Protein AF-A0A523IBU3-F1 (afdb_monomer_lite)

Secondary structure (DSSP, 8-state):
-EEEEEEGGGTEEEEEEEETTTTEEEEEESSPPPHHHHHHHHHHHHHHH-GGGGGPEEEEEEE-HHHHHHHHHHHHH----S-EEEEHHHHHHHHHHHHHHHHHHHTT-

Radius of gyration: 15.28 Å; chains: 1; bounding box: 53×23×30 Å

Sequence (109 aa):
MTGVFYYANSDLMLQVKYSQETNTLLYSSHRKISDHERKIIENHIPANVAVESRLATFYYLGINYKLTQIFGLLSFIQPFESDVTISDKSIEHLISANKELVSQLDCQN

Structure (mmCIF, N/CA/C/O backbone):
data_AF-A0A523IBU3-F1
#
_entry.id   AF-A0A523IBU3-F1
#
loop_
_atom_site.group_PDB
_atom_site.id
_atom_site.type_symbol
_atom_site.label_atom_id
_atom_site.label_alt_id
_atom_site.label_comp_id
_atom_site.label_asym_id
_atom_site.label_entity_id
_atom_site.label_seq_id
_atom_site.pdbx_PDB_ins_code
_atom_site.Cartn_x
_atom_site.Cartn_y
_atom_site.Cartn_z
_atom_site.occupancy
_atom_site.B_iso_or_equiv
_atom_site.auth_seq_id
_atom_site.auth_comp_id
_atom_site.auth_asym_id
_atom_site.auth_atom_id
_atom_site.pdbx_PDB_model_num
ATOM 1 N N . MET A 1 1 ? -2.166 -3.150 13.578 1.00 70.69 1 MET A N 1
ATOM 2 C CA . MET A 1 1 ? -1.414 -4.114 12.736 1.00 70.69 1 MET A CA 1
ATOM 3 C C . MET A 1 1 ? -0.789 -3.362 11.577 1.00 70.69 1 MET A C 1
ATOM 5 O O . MET A 1 1 ? -1.454 -2.480 11.051 1.00 70.69 1 MET A O 1
ATOM 9 N N . THR A 1 2 ? 0.440 -3.686 11.187 1.00 78.38 2 THR A N 1
ATOM 10 C CA . THR A 1 2 ? 1.115 -3.078 10.031 1.00 78.38 2 THR A CA 1
ATOM 11 C C . THR A 1 2 ? 1.606 -4.192 9.104 1.00 78.38 2 THR A C 1
ATOM 13 O O . THR A 1 2 ? 1.996 -5.257 9.587 1.00 78.38 2 THR A O 1
ATOM 16 N N . GLY A 1 3 ? 1.518 -3.987 7.792 1.00 80.44 3 GLY A N 1
ATOM 17 C CA . GLY A 1 3 ? 1.994 -4.939 6.791 1.00 80.44 3 GLY A CA 1
ATOM 18 C C . GLY A 1 3 ? 2.257 -4.275 5.446 1.00 80.44 3 GLY A C 1
ATOM 19 O O . GLY A 1 3 ? 1.722 -3.199 5.162 1.00 80.44 3 GLY A O 1
ATOM 20 N N . VAL A 1 4 ? 3.082 -4.916 4.620 1.00 83.81 4 VAL A N 1
ATOM 21 C CA . VAL A 1 4 ? 3.362 -4.482 3.250 1.00 83.81 4 VAL A CA 1
ATOM 22 C C . VAL A 1 4 ? 2.748 -5.443 2.252 1.00 83.81 4 VAL A C 1
ATOM 24 O O . VAL A 1 4 ? 2.774 -6.653 2.431 1.00 83.81 4 VAL A O 1
ATOM 27 N N . PHE A 1 5 ? 2.184 -4.887 1.193 1.00 82.56 5 PHE A N 1
ATOM 28 C CA . PHE A 1 5 ? 1.524 -5.621 0.127 1.00 82.56 5 PHE A CA 1
ATOM 29 C C . PHE A 1 5 ? 2.203 -5.270 -1.184 1.00 82.56 5 PHE A C 1
ATOM 31 O O . PHE A 1 5 ? 2.386 -4.088 -1.480 1.00 82.56 5 PHE A O 1
ATOM 38 N N . TYR A 1 6 ? 2.562 -6.282 -1.958 1.00 84.56 6 TYR A N 1
ATOM 39 C CA . TYR A 1 6 ? 3.006 -6.125 -3.330 1.00 84.56 6 TYR A CA 1
ATOM 40 C C . TYR A 1 6 ? 1.947 -6.689 -4.278 1.00 84.56 6 TYR A C 1
ATOM 42 O O . TYR A 1 6 ? 1.528 -7.833 -4.117 1.00 84.56 6 TYR A O 1
ATOM 50 N N . TYR A 1 7 ? 1.529 -5.867 -5.236 1.00 81.44 7 TYR A N 1
ATOM 51 C CA . TYR A 1 7 ? 0.574 -6.190 -6.289 1.00 81.44 7 TYR A CA 1
ATOM 52 C C . TYR A 1 7 ? 1.325 -6.264 -7.619 1.00 81.44 7 TYR A C 1
ATOM 54 O O . TYR A 1 7 ? 1.671 -5.219 -8.188 1.00 81.44 7 TYR A O 1
ATOM 62 N N . ALA A 1 8 ? 1.569 -7.480 -8.106 1.00 77.56 8 ALA A N 1
ATOM 63 C CA . ALA A 1 8 ? 2.459 -7.736 -9.243 1.00 77.56 8 ALA A CA 1
ATOM 64 C C . ALA A 1 8 ? 1.914 -7.151 -10.549 1.00 77.56 8 ALA A C 1
ATOM 66 O O . ALA A 1 8 ? 2.625 -6.468 -11.280 1.00 77.56 8 ALA A O 1
ATOM 67 N N . ASN A 1 9 ? 0.613 -7.319 -10.796 1.00 77.44 9 ASN A N 1
ATOM 68 C CA . ASN A 1 9 ? -0.038 -6.860 -12.030 1.00 77.44 9 ASN A CA 1
ATOM 69 C C . ASN A 1 9 ? 0.040 -5.343 -12.243 1.00 77.44 9 ASN A C 1
ATOM 71 O O . ASN A 1 9 ? 0.016 -4.868 -13.375 1.00 77.44 9 ASN A O 1
ATOM 75 N N . SER A 1 10 ? 0.086 -4.582 -11.151 1.00 81.75 10 SER A N 1
ATOM 76 C CA . SER A 1 10 ? 0.188 -3.122 -11.185 1.00 81.75 10 SER A CA 1
ATOM 77 C C . SER A 1 10 ? 1.599 -2.624 -10.914 1.00 81.75 10 SER A C 1
ATOM 79 O O . SER A 1 10 ? 1.818 -1.419 -10.939 1.00 81.75 10 SER A O 1
ATOM 81 N N . ASP A 1 11 ? 2.530 -3.513 -10.588 1.00 85.25 11 ASP A N 1
ATOM 82 C CA . ASP A 1 11 ? 3.826 -3.157 -10.035 1.00 85.25 11 ASP A CA 1
ATOM 83 C C . ASP A 1 11 ? 3.701 -2.097 -8.926 1.00 85.25 11 ASP A C 1
ATOM 85 O O . ASP A 1 11 ? 4.089 -0.930 -9.054 1.00 85.25 11 ASP A O 1
ATOM 89 N N . LEU A 1 12 ? 2.984 -2.468 -7.860 1.00 87.56 12 LEU A N 1
ATOM 90 C CA . LEU A 1 12 ? 2.612 -1.555 -6.785 1.00 87.56 12 LEU A CA 1
ATOM 91 C C . LEU A 1 12 ? 2.930 -2.164 -5.430 1.00 87.56 12 LEU A C 1
ATOM 93 O O . LEU A 1 12 ? 2.475 -3.246 -5.089 1.00 87.56 12 LEU A O 1
ATOM 97 N N . MET A 1 13 ? 3.657 -1.405 -4.618 1.00 89.69 13 MET A N 1
ATOM 98 C CA . MET A 1 13 ? 3.980 -1.772 -3.246 1.00 89.69 13 MET A CA 1
ATOM 99 C C . MET A 1 13 ? 3.338 -0.777 -2.292 1.00 89.69 13 MET A C 1
ATOM 101 O O . MET A 1 13 ? 3.515 0.435 -2.459 1.00 89.69 13 MET A O 1
ATOM 105 N N . LEU A 1 14 ? 2.618 -1.296 -1.302 1.00 90.75 14 LEU A N 1
ATOM 106 C CA . LEU A 1 14 ? 1.912 -0.535 -0.282 1.00 90.75 14 LEU A CA 1
ATOM 107 C C . LEU A 1 14 ? 2.395 -0.917 1.102 1.00 90.75 14 LEU A C 1
ATOM 109 O O . LEU A 1 14 ? 2.548 -2.094 1.389 1.00 90.75 14 LEU A O 1
ATOM 113 N N . GLN A 1 15 ? 2.507 0.059 1.988 1.00 90.19 15 GLN A N 1
ATOM 114 C CA . GLN A 1 15 ? 2.532 -0.178 3.424 1.00 90.19 15 GLN A CA 1
ATOM 115 C C . GLN A 1 15 ? 1.194 0.236 4.002 1.00 90.19 15 GLN A C 1
ATOM 117 O O . GLN A 1 15 ? 0.742 1.354 3.766 1.00 90.19 15 GLN A O 1
ATOM 122 N N . VAL A 1 16 ? 0.592 -0.656 4.776 1.00 89.56 16 VAL A N 1
ATOM 123 C CA . VAL A 1 16 ? -0.722 -0.486 5.383 1.00 89.56 16 VAL A CA 1
ATOM 124 C C . VAL A 1 16 ? -0.580 -0.604 6.889 1.00 89.56 16 VAL A C 1
ATOM 126 O O . VAL A 1 16 ? 0.069 -1.517 7.392 1.00 89.56 16 VAL A O 1
ATOM 129 N N . LYS A 1 17 ? -1.225 0.302 7.615 1.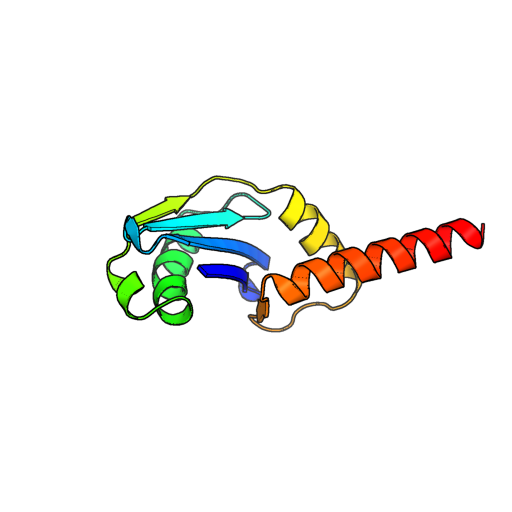00 88.75 17 LYS A N 1
ATOM 130 C CA . LYS A 1 17 ? -1.333 0.299 9.068 1.00 88.75 17 LYS A CA 1
ATOM 131 C C . LYS A 1 17 ? -2.799 0.402 9.463 1.00 88.75 17 LYS A C 1
ATOM 133 O O . LYS A 1 17 ? -3.458 1.400 9.187 1.00 88.75 17 LYS A O 1
ATOM 138 N N . TYR A 1 18 ? -3.286 -0.618 10.154 1.00 87.81 18 TYR A N 1
ATOM 139 C CA . TYR A 1 18 ? -4.590 -0.621 10.800 1.00 87.81 18 TYR A CA 1
ATOM 140 C C . TYR A 1 18 ? -4.480 -0.141 12.248 1.00 87.81 18 TYR A C 1
ATOM 142 O O . TYR A 1 18 ? -3.729 -0.720 13.047 1.00 87.81 18 TYR A O 1
ATOM 150 N N . SER A 1 19 ? -5.251 0.898 12.560 1.00 87.75 19 SER A N 1
ATOM 151 C CA . SER A 1 19 ? -5.522 1.400 13.904 1.00 87.75 19 SER A CA 1
ATOM 152 C C . SER A 1 19 ? -6.885 0.884 14.357 1.00 87.75 19 SER A C 1
ATOM 154 O O . SER A 1 19 ? -7.907 1.291 13.805 1.00 87.75 19 SER A O 1
ATOM 156 N N . GLN A 1 20 ? -6.899 -0.006 15.351 1.00 85.38 20 GLN A N 1
ATOM 157 C CA . GLN A 1 20 ? -8.144 -0.554 15.895 1.00 85.38 20 GLN A CA 1
ATOM 158 C C . GLN A 1 20 ? -8.913 0.500 16.705 1.00 85.38 20 GLN A C 1
ATOM 160 O O . GLN A 1 20 ? -10.129 0.579 16.594 1.00 85.38 20 GLN A O 1
ATOM 165 N N . GLU A 1 21 ? -8.203 1.364 17.440 1.00 87.62 21 GLU A N 1
ATOM 166 C CA . GLU A 1 21 ? -8.796 2.425 18.272 1.00 87.62 21 GLU A CA 1
ATOM 167 C C . GLU A 1 21 ? -9.665 3.392 17.466 1.00 87.62 21 GLU A C 1
ATOM 169 O O . GLU A 1 21 ? -10.733 3.800 17.910 1.00 87.62 21 GLU A O 1
ATOM 174 N N . THR A 1 22 ? -9.217 3.743 16.262 1.00 88.62 22 THR A N 1
ATOM 175 C CA . THR A 1 22 ? -9.923 4.677 15.378 1.00 88.62 22 THR A CA 1
ATOM 176 C C . THR A 1 22 ? -10.626 3.972 14.220 1.00 88.62 22 THR A C 1
ATOM 178 O O . THR A 1 22 ? -11.128 4.645 13.323 1.00 88.62 22 THR A O 1
ATOM 181 N N . ASN A 1 23 ? -10.617 2.633 14.190 1.00 87.69 23 ASN A N 1
ATOM 182 C CA . ASN A 1 23 ? -11.070 1.805 13.068 1.00 87.69 23 ASN A CA 1
ATOM 183 C C . ASN A 1 23 ? -10.647 2.380 11.700 1.00 87.69 23 ASN A C 1
ATOM 185 O O . ASN A 1 23 ? -11.460 2.715 10.834 1.00 87.69 23 ASN A O 1
ATOM 189 N N . THR A 1 24 ? -9.344 2.604 11.545 1.00 88.88 24 THR A N 1
ATOM 190 C CA . THR A 1 24 ? -8.779 3.335 10.408 1.00 88.88 24 THR A CA 1
ATOM 191 C C . THR A 1 24 ? -7.668 2.536 9.742 1.00 88.88 24 THR A C 1
ATOM 193 O O . THR A 1 24 ? -6.766 2.036 10.416 1.00 88.88 24 THR A O 1
ATOM 196 N N . LEU A 1 25 ? -7.697 2.475 8.411 1.00 89.75 25 LEU A N 1
ATOM 197 C CA . LEU A 1 25 ? -6.630 1.953 7.564 1.00 89.75 25 LEU A CA 1
ATOM 198 C C . LEU A 1 25 ? -5.855 3.111 6.936 1.00 89.75 25 LEU A C 1
ATOM 200 O O . LEU A 1 25 ? -6.340 3.825 6.061 1.00 89.75 25 LEU A O 1
ATOM 204 N N . LEU A 1 26 ? -4.620 3.280 7.386 1.00 91.62 26 LEU A N 1
ATOM 205 C CA . LEU A 1 26 ? -3.664 4.212 6.809 1.00 91.62 26 LEU A CA 1
ATOM 206 C C . LEU A 1 26 ? -2.799 3.456 5.810 1.00 91.62 26 LEU A C 1
ATOM 208 O O . LEU A 1 26 ? -2.278 2.394 6.151 1.00 91.62 26 LEU A O 1
ATOM 212 N N . TYR A 1 27 ? -2.595 3.991 4.612 1.00 92.81 27 TYR A N 1
ATOM 213 C CA . TYR A 1 27 ? -1.690 3.364 3.654 1.00 92.81 27 TYR A CA 1
ATOM 214 C C . TYR A 1 27 ? -0.854 4.367 2.866 1.00 92.81 27 TYR A C 1
ATOM 216 O O . TYR A 1 27 ? -1.256 5.501 2.619 1.00 92.81 27 TYR A O 1
ATOM 224 N N . SER A 1 28 ? 0.342 3.937 2.481 1.00 94.31 28 SER A N 1
ATOM 225 C CA . SER A 1 28 ? 1.289 4.686 1.649 1.00 94.31 28 SER A CA 1
ATOM 226 C C . SER A 1 28 ? 1.858 3.768 0.575 1.00 94.31 28 SER A C 1
ATOM 228 O O . SER A 1 28 ? 1.836 2.549 0.744 1.00 94.31 28 SER A O 1
ATOM 230 N N . SER A 1 29 ? 2.359 4.326 -0.521 1.00 94.56 29 SER A N 1
ATOM 231 C CA . SER A 1 29 ? 2.829 3.551 -1.676 1.00 94.56 29 SER A CA 1
ATOM 232 C C . SER A 1 29 ? 4.211 3.977 -2.141 1.00 94.56 29 SER A C 1
ATOM 234 O O . SER A 1 29 ? 4.640 5.098 -1.894 1.00 94.56 29 SER A O 1
ATOM 236 N N . HIS A 1 30 ? 4.917 3.114 -2.867 1.00 93.00 30 HIS A N 1
ATOM 237 C CA . HIS A 1 30 ? 6.227 3.478 -3.423 1.00 93.00 30 HIS A CA 1
ATOM 238 C C . HIS A 1 30 ? 6.150 4.484 -4.593 1.00 93.00 30 HIS A C 1
ATOM 240 O O . HIS A 1 30 ? 7.158 5.097 -4.943 1.00 93.00 30 HIS A O 1
ATOM 246 N N . ARG A 1 31 ? 4.969 4.639 -5.212 1.00 93.75 31 ARG A N 1
ATOM 247 C CA . ARG A 1 31 ? 4.679 5.556 -6.329 1.00 93.75 31 ARG A CA 1
ATOM 248 C C . ARG A 1 31 ? 3.272 6.136 -6.220 1.00 93.75 31 ARG A C 1
ATOM 250 O O . ARG A 1 31 ? 2.465 5.659 -5.426 1.00 93.75 31 ARG A O 1
ATOM 257 N N . LYS A 1 32 ? 2.938 7.131 -7.047 1.00 94.19 32 LYS A N 1
ATOM 258 C CA . LYS A 1 32 ? 1.565 7.654 -7.126 1.00 94.19 32 LYS A CA 1
ATOM 259 C C . LYS A 1 32 ? 0.595 6.549 -7.568 1.00 94.19 32 LYS A C 1
ATOM 261 O O . LYS A 1 32 ? 0.872 5.829 -8.525 1.00 94.19 32 LYS A O 1
ATOM 266 N N . ILE A 1 33 ? -0.531 6.454 -6.865 1.00 93.38 33 ILE A N 1
ATOM 267 C CA . ILE A 1 33 ? -1.625 5.520 -7.150 1.00 93.38 33 ILE A CA 1
ATOM 268 C C . ILE A 1 33 ? -2.679 6.243 -7.997 1.00 93.38 33 ILE A C 1
ATOM 270 O O . ILE A 1 33 ? -2.998 7.405 -7.726 1.00 93.38 33 ILE A O 1
ATOM 274 N N . SER A 1 34 ? -3.207 5.574 -9.016 1.00 92.12 34 SER A N 1
ATOM 275 C CA . SER A 1 34 ? -4.372 6.034 -9.781 1.00 92.12 34 SER A CA 1
ATOM 276 C C . SER A 1 34 ? -5.683 5.787 -9.023 1.00 92.12 34 SER A C 1
ATOM 278 O O . SER A 1 34 ? -5.763 4.932 -8.142 1.00 92.12 34 SER A O 1
ATOM 280 N N . ASP A 1 35 ? -6.754 6.492 -9.390 1.00 90.25 35 ASP A N 1
ATOM 281 C CA . ASP A 1 35 ? -8.063 6.304 -8.744 1.00 90.25 35 ASP A CA 1
ATOM 282 C C . ASP A 1 35 ? -8.625 4.886 -8.937 1.00 90.25 35 ASP A C 1
ATOM 284 O O . ASP A 1 35 ? -9.361 4.381 -8.088 1.00 90.25 35 ASP A O 1
ATOM 288 N N . HIS A 1 36 ? -8.275 4.229 -10.045 1.00 88.56 36 HIS A N 1
ATOM 289 C CA . HIS A 1 36 ? -8.677 2.851 -10.310 1.00 88.56 36 HIS A CA 1
ATOM 290 C C . HIS A 1 36 ? -7.970 1.866 -9.371 1.00 88.56 36 HIS A C 1
ATOM 292 O O . HIS A 1 36 ? -8.632 1.070 -8.706 1.00 88.56 36 HIS A O 1
ATOM 298 N N . GLU A 1 37 ? -6.645 1.971 -9.257 1.00 88.00 37 GLU A N 1
ATOM 299 C CA . GLU A 1 37 ? -5.850 1.157 -8.333 1.00 88.00 37 GLU A CA 1
ATOM 300 C C . GLU A 1 37 ? -6.304 1.370 -6.889 1.00 88.00 37 GLU A C 1
ATOM 302 O O . GLU A 1 37 ? -6.507 0.398 -6.167 1.00 88.00 37 GLU A O 1
ATOM 307 N N . ARG A 1 38 ? -6.563 2.625 -6.487 1.00 90.00 38 ARG A N 1
ATOM 308 C CA . ARG A 1 38 ? -7.091 2.950 -5.156 1.00 90.00 38 ARG A CA 1
ATOM 309 C C . ARG A 1 38 ? -8.352 2.146 -4.832 1.00 90.00 38 ARG A C 1
ATOM 311 O O . ARG A 1 38 ? -8.417 1.540 -3.770 1.00 90.00 38 ARG A O 1
ATOM 318 N N . LYS A 1 39 ? -9.325 2.093 -5.745 1.00 86.69 39 LYS A N 1
ATOM 319 C CA . LYS A 1 39 ? -10.573 1.338 -5.530 1.00 86.69 39 LYS A CA 1
ATOM 320 C C . LYS A 1 39 ? -10.328 -0.160 -5.349 1.00 86.69 39 LYS A C 1
ATOM 322 O O . LYS A 1 39 ? -10.956 -0.779 -4.497 1.00 86.69 39 LYS A O 1
ATOM 327 N N . ILE A 1 40 ? -9.431 -0.748 -6.140 1.00 84.50 40 ILE A N 1
ATOM 328 C CA . ILE A 1 40 ? -9.080 -2.173 -6.023 1.00 84.50 40 ILE A CA 1
ATOM 329 C C . ILE A 1 40 ? -8.451 -2.445 -4.653 1.00 84.50 40 ILE A C 1
ATOM 331 O O . ILE A 1 40 ? -8.858 -3.365 -3.947 1.00 84.50 40 ILE A O 1
ATOM 3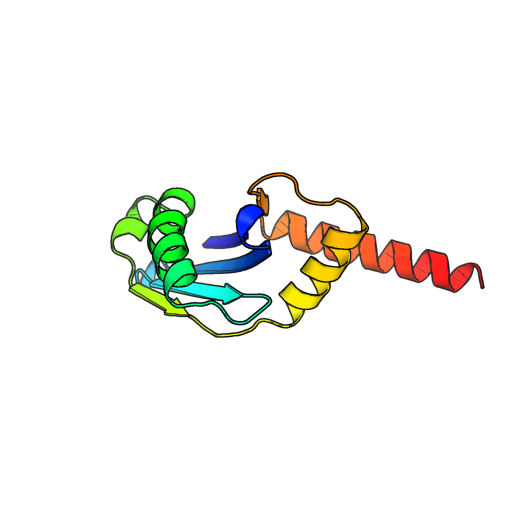35 N N . ILE A 1 41 ? -7.500 -1.601 -4.262 1.00 85.06 41 ILE A N 1
ATOM 336 C CA . ILE A 1 41 ? -6.757 -1.691 -3.005 1.00 85.06 41 ILE A CA 1
ATOM 337 C C . ILE A 1 41 ? -7.691 -1.580 -1.799 1.00 85.06 41 ILE A C 1
ATOM 339 O O . ILE A 1 41 ? -7.627 -2.411 -0.896 1.00 85.06 41 ILE A O 1
ATOM 343 N N . GLU A 1 42 ? -8.571 -0.580 -1.782 1.00 87.25 42 GLU A N 1
ATOM 344 C CA . GLU A 1 42 ? -9.488 -0.333 -0.662 1.00 87.25 42 GLU A CA 1
ATOM 345 C C . GLU A 1 42 ? -10.538 -1.445 -0.517 1.00 87.25 42 GLU A C 1
ATOM 347 O O . GLU A 1 42 ? -10.971 -1.738 0.593 1.00 87.25 42 GLU A O 1
ATOM 352 N N . ASN A 1 43 ? -10.866 -2.152 -1.603 1.00 82.38 43 ASN A N 1
ATOM 353 C CA . ASN A 1 43 ? -11.692 -3.358 -1.544 1.00 82.38 43 ASN A CA 1
ATOM 354 C C . ASN A 1 43 ? -10.909 -4.600 -1.073 1.00 82.38 43 ASN A C 1
ATOM 356 O O . ASN A 1 43 ? -11.478 -5.478 -0.426 1.00 82.38 43 ASN A O 1
ATOM 360 N N . HIS A 1 44 ? -9.615 -4.693 -1.397 1.00 81.44 44 HIS A N 1
ATOM 361 C CA . HIS A 1 44 ? -8.798 -5.884 -1.148 1.00 81.44 44 HIS A CA 1
ATOM 362 C C . HIS A 1 44 ? -8.125 -5.902 0.235 1.00 81.44 44 HIS A C 1
ATOM 364 O O . HIS A 1 44 ? -8.115 -6.931 0.912 1.00 81.44 44 HIS A O 1
ATOM 370 N N . ILE A 1 45 ? -7.575 -4.771 0.687 1.00 79.38 45 ILE A N 1
ATOM 371 C CA . ILE A 1 45 ? -6.872 -4.649 1.974 1.00 79.38 45 ILE A CA 1
ATOM 372 C C . ILE A 1 45 ? -7.710 -5.148 3.162 1.00 79.38 45 ILE A C 1
ATOM 374 O O . ILE A 1 45 ? -7.196 -5.962 3.933 1.00 79.38 45 ILE A O 1
ATOM 378 N N . PRO A 1 46 ? -8.968 -4.709 3.366 1.00 76.81 46 PRO A N 1
ATOM 379 C CA . PRO A 1 46 ? -9.689 -5.065 4.583 1.00 76.81 46 PRO A CA 1
ATOM 380 C C . PRO A 1 46 ? -10.023 -6.560 4.673 1.00 76.81 46 PRO A C 1
ATOM 382 O O . PRO A 1 46 ? -10.191 -7.089 5.770 1.00 76.81 46 PRO A O 1
ATOM 385 N N . ALA A 1 47 ? -10.055 -7.273 3.542 1.00 70.38 47 ALA A N 1
ATOM 386 C CA . ALA A 1 47 ? -10.189 -8.727 3.530 1.00 70.38 47 ALA A CA 1
ATOM 387 C C . ALA A 1 47 ? -8.947 -9.449 4.089 1.00 70.38 47 ALA A C 1
ATOM 389 O O . ALA A 1 47 ? -9.073 -10.568 4.580 1.00 70.38 47 ALA A O 1
ATOM 390 N N . ASN A 1 48 ? -7.776 -8.804 4.047 1.00 68.06 48 ASN A N 1
ATOM 391 C CA . ASN A 1 48 ? -6.479 -9.403 4.367 1.00 68.06 48 ASN A CA 1
ATOM 392 C C . ASN A 1 48 ? -5.829 -8.865 5.654 1.00 68.06 48 ASN A C 1
ATOM 394 O O . ASN A 1 48 ? -4.850 -9.441 6.122 1.00 68.06 48 ASN A O 1
ATOM 398 N N . VAL A 1 49 ? -6.338 -7.768 6.230 1.00 69.69 49 VAL A N 1
ATOM 399 C CA . VAL A 1 49 ? -5.739 -7.144 7.426 1.00 69.69 49 VAL A CA 1
ATOM 400 C C . VAL A 1 49 ? -6.463 -7.529 8.717 1.00 69.69 49 VAL A C 1
ATOM 402 O O . VAL A 1 49 ? -5.821 -7.986 9.657 1.00 69.69 49 VAL A O 1
ATOM 405 N N . ALA A 1 50 ? -7.783 -7.355 8.801 1.00 63.94 50 ALA A N 1
ATOM 406 C CA . ALA A 1 50 ? -8.569 -7.761 9.970 1.00 63.94 50 ALA A CA 1
ATOM 407 C C . ALA A 1 50 ? -10.056 -7.858 9.616 1.00 63.94 50 ALA A C 1
ATOM 409 O O . ALA A 1 50 ? -10.565 -7.015 8.881 1.00 63.94 50 ALA A O 1
ATOM 410 N N . VAL A 1 51 ? -10.787 -8.818 10.194 1.00 62.09 51 VAL A N 1
ATOM 411 C CA . VAL A 1 51 ? -12.236 -8.988 9.946 1.00 62.09 51 VAL A CA 1
ATOM 412 C C . VAL A 1 51 ? -13.025 -7.702 10.245 1.00 62.09 51 VAL A C 1
ATOM 414 O O . VAL A 1 51 ? -13.931 -7.345 9.493 1.00 62.09 51 VAL A O 1
ATOM 417 N N . GLU A 1 52 ? -12.631 -6.971 11.290 1.00 64.44 52 GLU A N 1
ATOM 418 C CA . GLU A 1 52 ? -13.240 -5.701 11.717 1.00 64.44 52 GLU A CA 1
ATOM 419 C C . GLU A 1 52 ? -12.971 -4.540 10.744 1.00 64.44 52 GLU A C 1
ATOM 421 O O . GLU A 1 52 ? -13.733 -3.577 10.693 1.00 64.44 52 GLU A O 1
ATOM 426 N N . SER A 1 53 ? -11.933 -4.647 9.908 1.00 60.78 53 SER A N 1
ATOM 427 C CA . SER A 1 53 ? -11.509 -3.561 9.017 1.00 60.78 53 SER A CA 1
ATOM 428 C C . SER A 1 53 ? -12.392 -3.376 7.777 1.00 60.78 53 SER A C 1
ATOM 430 O O . SER A 1 53 ? -12.208 -2.420 7.029 1.00 60.78 53 SER A O 1
ATOM 432 N N . ARG A 1 54 ? -13.404 -4.232 7.571 1.00 67.25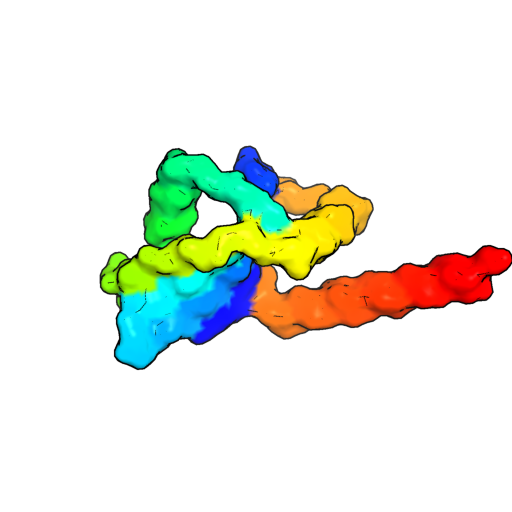 54 ARG A N 1
ATOM 433 C CA . ARG A 1 54 ? -14.375 -4.122 6.460 1.00 67.25 54 ARG A CA 1
ATOM 434 C C . ARG A 1 54 ? -15.178 -2.819 6.460 1.00 67.25 54 ARG A C 1
ATOM 436 O O . ARG A 1 54 ? -15.707 -2.444 5.421 1.00 67.25 54 ARG A O 1
ATOM 443 N N . LEU A 1 55 ? -15.270 -2.153 7.611 1.00 75.50 55 LEU A N 1
ATOM 444 C CA . LEU A 1 55 ? -15.916 -0.847 7.777 1.00 75.50 55 LEU A CA 1
ATOM 445 C C . LEU A 1 55 ? -14.912 0.252 8.160 1.00 75.50 55 LEU A C 1
ATOM 447 O O . LEU A 1 55 ? -15.314 1.303 8.658 1.00 75.50 55 LEU A O 1
ATOM 451 N N . ALA A 1 56 ? -13.611 0.002 7.999 1.00 81.38 56 ALA A N 1
ATOM 452 C CA . ALA A 1 56 ? -12.593 0.973 8.364 1.00 81.38 56 ALA A CA 1
ATOM 453 C C . ALA A 1 56 ? -12.606 2.175 7.414 1.00 81.38 56 ALA A C 1
ATOM 455 O O . ALA A 1 56 ? -12.863 2.052 6.216 1.00 81.38 56 ALA A O 1
ATOM 456 N N . THR A 1 57 ? -12.267 3.346 7.949 1.00 87.06 57 THR A N 1
ATOM 457 C CA . THR A 1 57 ? -12.020 4.532 7.117 1.00 87.06 57 THR A CA 1
ATOM 458 C C . THR A 1 57 ? -10.626 4.438 6.499 1.00 87.06 57 THR A C 1
ATOM 460 O O . THR A 1 57 ? -9.668 4.086 7.189 1.00 87.06 57 THR A O 1
ATOM 463 N N . PHE A 1 58 ? -10.498 4.765 5.213 1.00 89.50 58 PHE A N 1
ATOM 464 C CA . PHE A 1 58 ? -9.237 4.699 4.475 1.00 89.50 58 PHE A CA 1
ATOM 465 C C . PHE A 1 58 ? -8.588 6.076 4.347 1.00 89.50 58 PHE A C 1
ATOM 467 O O . PHE A 1 58 ? -9.237 7.037 3.936 1.00 89.50 58 PHE A O 1
ATOM 474 N N . TYR A 1 59 ? -7.287 6.162 4.634 1.00 92.06 59 TYR A N 1
ATOM 475 C CA . TYR A 1 59 ? -6.491 7.359 4.363 1.00 92.06 59 TYR A CA 1
ATOM 476 C C . TYR A 1 59 ? -5.212 7.016 3.612 1.00 92.06 59 TYR A C 1
ATOM 478 O O . TYR A 1 59 ? -4.343 6.291 4.104 1.00 92.06 59 TYR A O 1
ATOM 486 N N . TYR A 1 60 ? -5.076 7.619 2.435 1.00 93.69 60 TYR A N 1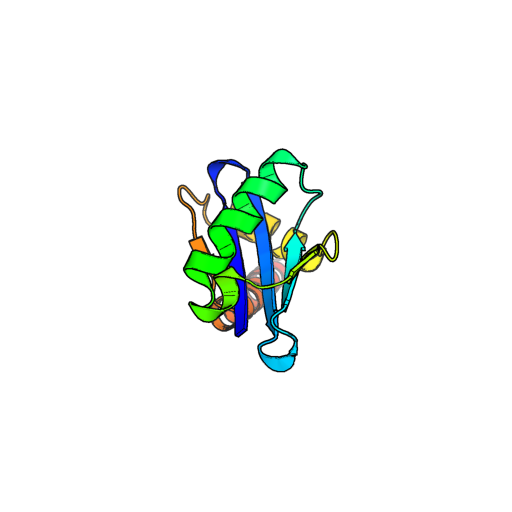
ATOM 487 C CA . TYR A 1 60 ? -3.843 7.588 1.668 1.00 93.69 60 TYR A CA 1
ATOM 488 C C . TYR A 1 60 ? -2.883 8.678 2.152 1.00 93.69 60 TYR A C 1
ATOM 490 O O . TYR A 1 60 ? -3.181 9.867 2.056 1.00 93.69 60 TYR A O 1
ATOM 498 N N . LEU A 1 61 ? -1.715 8.265 2.637 1.00 93.62 61 LEU A N 1
ATOM 499 C CA . LEU A 1 61 ? -0.677 9.144 3.181 1.00 93.62 61 LEU A CA 1
ATOM 500 C C . LEU A 1 61 ? 0.322 9.640 2.125 1.00 93.62 61 LEU A C 1
ATOM 502 O O . LEU A 1 61 ? 1.212 10.423 2.447 1.00 93.62 61 LEU A O 1
ATOM 506 N N . GLY A 1 62 ? 0.195 9.201 0.871 1.00 93.81 62 GLY A N 1
ATOM 507 C CA . GLY A 1 62 ? 1.100 9.599 -0.204 1.00 93.81 62 GLY A CA 1
ATOM 508 C C . GLY A 1 62 ? 2.229 8.603 -0.471 1.00 93.81 62 GLY A C 1
ATOM 509 O O . GLY A 1 62 ? 2.144 7.415 -0.145 1.00 93.81 62 GLY A O 1
ATOM 510 N N . ILE A 1 63 ? 3.282 9.117 -1.111 1.00 94.38 63 ILE A N 1
ATOM 511 C CA . ILE A 1 63 ? 4.447 8.336 -1.524 1.00 94.38 63 ILE A CA 1
ATOM 512 C C . ILE A 1 63 ? 5.385 8.127 -0.332 1.00 94.38 63 ILE A C 1
ATOM 514 O O . ILE A 1 63 ? 5.775 9.079 0.343 1.00 94.38 63 ILE A O 1
ATOM 518 N N . ASN A 1 64 ? 5.790 6.882 -0.114 1.00 91.81 64 ASN A N 1
ATOM 519 C CA . ASN A 1 64 ? 6.773 6.476 0.876 1.00 91.81 64 ASN A CA 1
ATOM 520 C C . ASN A 1 64 ? 8.076 6.070 0.177 1.00 91.81 64 ASN A C 1
ATOM 522 O O . ASN A 1 64 ? 8.203 4.962 -0.342 1.00 91.81 64 ASN A O 1
ATOM 526 N N . TYR A 1 65 ? 9.068 6.960 0.212 1.00 86.94 65 TYR A N 1
ATOM 527 C CA . TYR A 1 65 ? 10.360 6.760 -0.453 1.00 86.94 65 TYR A CA 1
ATOM 528 C C . TYR A 1 65 ? 11.152 5.550 0.062 1.00 86.94 65 TYR A C 1
ATOM 530 O O . TYR A 1 65 ? 11.973 5.002 -0.672 1.00 86.94 65 TYR A O 1
ATOM 538 N N . LYS A 1 66 ? 10.895 5.084 1.294 1.00 84.56 66 LYS A N 1
ATOM 539 C CA . LYS A 1 66 ? 11.508 3.842 1.792 1.00 84.56 66 LYS A CA 1
ATOM 540 C C . LYS A 1 66 ? 10.985 2.631 1.024 1.00 84.56 66 LYS A C 1
ATOM 542 O O . LYS A 1 66 ? 11.770 1.757 0.675 1.00 84.56 66 LYS A O 1
ATOM 547 N N . LEU A 1 67 ? 9.688 2.605 0.702 1.00 84.62 67 LEU A N 1
ATOM 548 C CA . LEU A 1 67 ? 9.122 1.560 -0.155 1.00 84.62 67 LEU A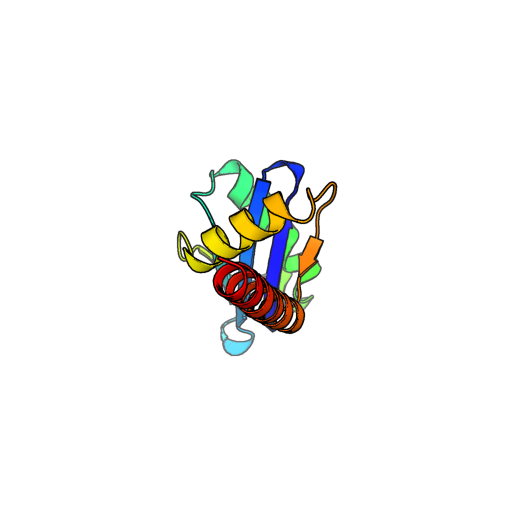 CA 1
ATOM 549 C C . LEU A 1 67 ? 9.697 1.624 -1.568 1.00 84.62 67 LEU A C 1
ATOM 551 O O . LEU A 1 67 ? 9.885 0.578 -2.167 1.00 84.62 67 LEU A O 1
ATOM 555 N N . THR A 1 68 ? 10.020 2.809 -2.091 1.00 84.25 68 THR A N 1
ATOM 556 C CA . THR A 1 68 ? 10.680 2.946 -3.402 1.00 84.25 68 THR A CA 1
ATOM 557 C C . THR A 1 68 ? 12.047 2.269 -3.419 1.00 84.25 68 THR A C 1
ATOM 559 O O . THR A 1 68 ? 12.357 1.546 -4.360 1.00 84.25 68 THR A O 1
ATOM 562 N N . GLN A 1 69 ? 12.841 2.445 -2.359 1.00 80.00 69 GLN A N 1
ATOM 563 C CA . GLN A 1 69 ? 14.142 1.781 -2.223 1.00 80.00 69 GLN A CA 1
ATOM 564 C C . GLN A 1 69 ? 13.992 0.262 -2.096 1.00 80.00 69 GLN A C 1
ATOM 566 O O . GLN A 1 69 ? 14.670 -0.482 -2.796 1.00 80.00 69 GLN A O 1
ATOM 571 N N . ILE A 1 70 ? 13.075 -0.199 -1.241 1.00 77.56 70 ILE A N 1
ATOM 572 C CA . ILE A 1 70 ? 12.792 -1.629 -1.051 1.00 77.56 70 ILE A CA 1
ATOM 573 C C . ILE A 1 70 ? 12.316 -2.261 -2.360 1.00 77.56 70 ILE A C 1
ATOM 575 O O . ILE A 1 70 ? 12.788 -3.327 -2.739 1.00 77.56 70 ILE A O 1
ATOM 579 N N . PHE A 1 71 ? 11.411 -1.589 -3.066 1.00 78.75 71 PHE A N 1
ATOM 580 C CA . PHE A 1 71 ? 10.879 -2.056 -4.333 1.00 78.75 71 PHE A CA 1
ATOM 581 C C . PHE A 1 71 ? 11.974 -2.172 -5.403 1.00 78.75 71 PHE A C 1
ATOM 583 O O . PHE A 1 71 ? 12.081 -3.217 -6.035 1.00 78.75 71 PHE A O 1
ATOM 590 N N . GLY A 1 72 ? 12.836 -1.158 -5.541 1.00 74.81 72 GLY A N 1
ATOM 591 C CA . GLY A 1 72 ? 13.974 -1.204 -6.467 1.00 74.81 72 GLY A CA 1
ATOM 592 C C . GLY A 1 72 ? 14.990 -2.308 -6.147 1.00 74.81 72 GLY A C 1
ATOM 593 O O . GLY A 1 72 ? 15.590 -2.872 -7.055 1.00 74.81 72 GLY A O 1
ATOM 594 N N . LEU A 1 73 ? 15.166 -2.648 -4.868 1.00 68.44 73 LEU A N 1
ATOM 595 C CA . LEU A 1 73 ? 16.010 -3.774 -4.458 1.00 68.44 73 LEU A CA 1
ATOM 596 C C . LEU A 1 73 ? 15.353 -5.120 -4.775 1.00 68.44 73 LEU A C 1
ATOM 598 O O . LEU A 1 73 ? 16.008 -6.034 -5.268 1.00 68.44 73 LEU A O 1
ATOM 602 N N . LEU A 1 74 ? 14.058 -5.256 -4.501 1.00 68.50 74 LEU A N 1
ATOM 603 C CA . LEU A 1 74 ? 13.351 -6.513 -4.720 1.00 68.50 74 LEU A CA 1
ATOM 604 C C . LEU A 1 74 ? 13.192 -6.837 -6.204 1.00 68.50 74 LEU A C 1
ATOM 606 O O . LEU A 1 74 ? 13.399 -7.984 -6.584 1.00 68.50 74 LEU A O 1
ATOM 610 N N . SER A 1 75 ? 12.922 -5.838 -7.047 1.00 66.94 75 SER A N 1
ATOM 611 C CA . SER A 1 75 ? 12.866 -6.026 -8.500 1.00 66.94 75 SER A CA 1
ATOM 612 C C . SER A 1 75 ? 14.202 -6.481 -9.100 1.00 66.94 75 SER A C 1
ATOM 614 O O . SER A 1 75 ? 14.207 -7.106 -10.158 1.00 66.94 75 SER A O 1
ATOM 616 N N . PHE A 1 76 ? 15.323 -6.228 -8.415 1.00 64.81 76 PHE A N 1
ATOM 617 C CA . PHE A 1 76 ? 16.649 -6.701 -8.811 1.00 64.81 76 PHE A CA 1
ATOM 618 C C . PHE A 1 76 ? 16.939 -8.146 -8.367 1.00 64.81 76 PHE A C 1
ATOM 620 O O . PHE A 1 76 ? 17.619 -8.880 -9.078 1.00 64.81 76 PHE A O 1
ATOM 627 N N . ILE A 1 77 ? 16.439 -8.561 -7.197 1.00 60.78 77 ILE A N 1
ATOM 628 C CA . ILE A 1 77 ? 16.774 -9.857 -6.576 1.00 60.78 77 ILE A CA 1
ATOM 629 C C . ILE A 1 77 ? 15.787 -10.959 -6.982 1.00 60.78 77 ILE A C 1
ATOM 631 O O . ILE A 1 77 ? 16.186 -12.105 -7.190 1.00 60.78 77 ILE A O 1
ATOM 635 N N . GLN A 1 78 ? 14.498 -10.633 -7.081 1.00 58.16 78 GLN A N 1
ATOM 636 C CA . GLN A 1 78 ? 13.444 -11.594 -7.389 1.00 58.16 78 GLN A CA 1
ATOM 637 C C . GLN A 1 78 ? 12.272 -10.872 -8.075 1.00 58.16 78 GLN A C 1
ATOM 639 O O . GLN A 1 78 ? 11.500 -10.196 -7.391 1.00 58.16 78 GLN A O 1
ATOM 644 N N . PRO A 1 79 ? 12.097 -10.996 -9.405 1.00 59.06 79 PRO A N 1
ATOM 645 C CA . PRO A 1 79 ? 10.894 -10.493 -10.054 1.00 59.06 79 PRO A CA 1
ATOM 646 C C . PRO A 1 79 ? 9.691 -11.224 -9.453 1.00 59.06 79 PRO A C 1
ATOM 648 O O . PRO A 1 79 ? 9.574 -12.446 -9.520 1.00 59.06 79 PRO A O 1
ATOM 651 N N . PHE A 1 80 ? 8.827 -10.478 -8.779 1.00 60.16 80 PHE A N 1
ATOM 652 C CA . PHE A 1 80 ? 7.638 -11.034 -8.160 1.00 60.16 80 PHE A CA 1
ATOM 653 C C . PHE A 1 80 ? 6.622 -11.395 -9.247 1.00 60.16 80 PHE A C 1
ATOM 655 O O . PHE A 1 80 ? 6.042 -10.520 -9.883 1.00 60.16 80 PHE A O 1
ATOM 662 N N . GLU A 1 81 ? 6.379 -12.688 -9.440 1.00 55.59 81 GLU A N 1
ATOM 663 C CA . GLU A 1 81 ? 5.396 -13.183 -10.416 1.00 55.59 81 GLU A CA 1
ATOM 664 C C . GLU A 1 81 ? 3.963 -13.250 -9.850 1.00 55.59 81 GLU A C 1
ATOM 666 O O . GLU A 1 81 ? 3.026 -13.616 -10.555 1.00 55.59 81 GLU A O 1
ATOM 671 N N . SER A 1 82 ? 3.770 -12.921 -8.566 1.00 63.88 82 SER A N 1
ATOM 672 C CA . SER A 1 82 ? 2.472 -12.994 -7.883 1.00 63.88 82 SER A CA 1
ATOM 673 C C . SER A 1 82 ? 2.339 -11.958 -6.767 1.00 63.88 82 SER A C 1
ATOM 675 O O . SER A 1 82 ? 3.329 -11.370 -6.328 1.00 63.88 82 SER A O 1
ATOM 677 N N . ASP A 1 83 ? 1.103 -11.726 -6.317 1.00 62.47 83 ASP A N 1
ATOM 678 C CA . ASP A 1 83 ? 0.816 -10.828 -5.199 1.00 62.47 83 ASP A CA 1
ATOM 679 C C . ASP A 1 83 ? 1.378 -11.408 -3.891 1.00 62.47 83 ASP A C 1
ATOM 681 O O . ASP A 1 83 ? 1.118 -12.561 -3.541 1.00 62.47 83 ASP A O 1
ATOM 685 N N . VAL A 1 84 ? 2.132 -10.602 -3.139 1.00 66.00 84 VAL A N 1
ATOM 686 C CA . VAL A 1 84 ? 2.786 -11.040 -1.896 1.00 66.00 84 VAL A CA 1
ATOM 687 C C . VAL A 1 84 ? 2.404 -10.119 -0.747 1.00 66.00 84 VAL A C 1
ATOM 689 O O . VAL A 1 84 ? 2.501 -8.896 -0.843 1.00 66.00 84 VAL A O 1
ATOM 692 N N . THR A 1 85 ? 2.018 -10.713 0.382 1.00 66.00 85 THR A N 1
ATOM 693 C CA . THR A 1 85 ? 1.918 -9.994 1.658 1.00 66.00 85 THR A CA 1
ATOM 694 C C . THR A 1 85 ? 3.210 -10.202 2.437 1.00 66.00 85 THR A C 1
ATOM 696 O O . THR A 1 85 ? 3.545 -11.321 2.821 1.00 66.00 85 THR A O 1
ATOM 699 N N . ILE A 1 86 ? 3.945 -9.121 2.666 1.00 65.12 86 ILE A N 1
ATOM 700 C CA . ILE A 1 86 ? 5.212 -9.108 3.388 1.00 65.12 86 ILE A CA 1
ATOM 701 C C . ILE A 1 86 ? 4.956 -8.553 4.790 1.00 65.12 86 ILE A C 1
ATOM 703 O O . ILE A 1 86 ? 4.525 -7.412 4.968 1.00 65.12 86 ILE A O 1
ATOM 707 N N . SER A 1 87 ? 5.218 -9.371 5.810 1.00 60.78 87 SER A N 1
ATOM 708 C CA . SER A 1 87 ? 5.137 -8.927 7.205 1.00 60.78 87 SER A CA 1
ATOM 709 C C . SER A 1 87 ? 6.266 -7.943 7.537 1.00 60.78 87 SER A C 1
ATOM 711 O O . SER A 1 87 ? 7.370 -8.083 7.011 1.00 60.78 87 SER A O 1
ATOM 713 N N . ASP A 1 88 ? 6.039 -6.999 8.456 1.00 57.03 88 ASP A N 1
ATOM 714 C CA . ASP A 1 88 ? 7.053 -6.004 8.859 1.00 57.03 88 ASP A CA 1
ATOM 715 C C . ASP A 1 88 ? 8.399 -6.636 9.270 1.00 57.03 88 ASP A C 1
ATOM 717 O O . ASP A 1 88 ? 9.461 -6.144 8.891 1.00 57.03 88 ASP A O 1
ATOM 721 N N . LYS A 1 89 ? 8.373 -7.782 9.967 1.00 56.72 89 LYS A N 1
ATOM 722 C CA . LYS A 1 89 ? 9.587 -8.514 10.381 1.00 56.72 89 LYS A CA 1
ATOM 723 C C . LYS A 1 89 ? 10.413 -9.027 9.199 1.00 56.72 89 LYS A C 1
ATOM 725 O O . LYS A 1 89 ? 11.634 -9.140 9.297 1.00 56.72 89 LYS A O 1
ATOM 730 N N . SER A 1 90 ? 9.750 -9.370 8.098 1.00 59.81 90 SER A N 1
ATOM 731 C CA . SER A 1 90 ? 10.403 -9.824 6.870 1.00 59.81 90 SER A CA 1
ATOM 732 C C . SER A 1 90 ? 11.059 -8.652 6.137 1.00 59.81 90 SER A C 1
ATOM 734 O O . SER A 1 90 ? 12.126 -8.819 5.560 1.00 59.81 90 SER A O 1
ATOM 736 N N . ILE A 1 91 ? 10.474 -7.454 6.211 1.00 60.69 91 ILE A N 1
ATOM 737 C CA . ILE A 1 91 ? 11.024 -6.242 5.588 1.00 60.69 91 ILE A CA 1
ATOM 738 C C . ILE A 1 91 ? 12.306 -5.805 6.281 1.00 60.69 91 ILE A C 1
ATOM 740 O O . ILE A 1 91 ? 13.286 -5.503 5.608 1.00 60.69 91 ILE A O 1
ATOM 744 N N . GLU A 1 92 ? 12.323 -5.783 7.615 1.00 63.81 92 GLU A N 1
ATOM 745 C CA . GLU A 1 92 ? 13.531 -5.426 8.367 1.00 63.81 92 GLU A CA 1
ATOM 746 C C . GLU A 1 92 ? 14.680 -6.393 8.072 1.00 63.81 92 GLU A C 1
ATOM 748 O O . GLU A 1 92 ? 15.803 -5.948 7.831 1.00 63.81 92 GLU A O 1
ATOM 753 N N . HIS A 1 93 ? 14.390 -7.695 7.984 1.00 62.22 93 HIS A N 1
ATOM 754 C CA . HIS A 1 93 ? 15.371 -8.690 7.550 1.00 62.22 93 HIS A CA 1
ATOM 755 C C . HIS A 1 93 ? 15.866 -8.446 6.124 1.00 62.22 93 HIS A C 1
ATOM 757 O O . HIS A 1 93 ? 17.071 -8.477 5.902 1.00 62.22 93 HIS A O 1
ATOM 763 N N . LEU A 1 94 ? 14.973 -8.166 5.170 1.00 64.75 94 LEU A N 1
ATOM 764 C CA . LEU A 1 94 ? 15.352 -7.887 3.779 1.00 64.75 94 LEU A CA 1
ATOM 765 C C . LEU A 1 94 ? 16.217 -6.624 3.665 1.00 64.75 94 LEU A C 1
ATOM 767 O O . LEU A 1 94 ? 17.192 -6.603 2.917 1.00 64.75 94 LEU A O 1
ATOM 771 N N . ILE A 1 95 ? 15.907 -5.579 4.433 1.00 65.50 95 ILE A N 1
ATOM 772 C CA . ILE A 1 95 ? 16.723 -4.360 4.489 1.00 65.50 95 ILE A CA 1
ATOM 773 C C . ILE A 1 95 ? 18.087 -4.648 5.128 1.00 65.50 95 ILE A C 1
ATOM 775 O O . ILE A 1 95 ? 19.099 -4.153 4.635 1.00 65.50 95 ILE A O 1
ATOM 779 N N . SER A 1 96 ? 18.131 -5.427 6.214 1.00 67.31 96 SER A N 1
ATOM 780 C CA . SER A 1 96 ? 19.380 -5.774 6.904 1.00 67.31 96 SER A CA 1
ATOM 781 C C . SER A 1 96 ? 20.289 -6.633 6.027 1.00 67.31 96 SER A C 1
ATOM 783 O O . SER A 1 96 ? 21.447 -6.278 5.829 1.00 67.31 96 SER A O 1
ATOM 785 N N . ALA A 1 97 ? 19.747 -7.696 5.428 1.00 63.00 97 ALA A N 1
ATOM 786 C CA . ALA A 1 97 ? 20.479 -8.582 4.526 1.00 63.00 97 ALA A CA 1
ATOM 787 C C . ALA A 1 97 ? 21.055 -7.812 3.326 1.00 63.00 97 ALA A C 1
ATOM 789 O O . ALA A 1 97 ? 22.201 -8.021 2.941 1.00 63.00 97 ALA A O 1
ATOM 790 N N . ASN A 1 98 ? 20.304 -6.851 2.778 1.00 64.56 98 ASN A N 1
ATOM 791 C CA . ASN A 1 98 ? 20.798 -6.014 1.685 1.00 64.56 98 ASN A CA 1
ATOM 792 C C . ASN A 1 98 ? 21.909 -5.047 2.112 1.00 64.56 98 ASN A C 1
ATOM 794 O O . ASN A 1 98 ? 22.848 -4.839 1.349 1.00 64.56 98 ASN A O 1
ATOM 798 N N . LYS A 1 99 ? 21.849 -4.468 3.318 1.00 69.25 99 LYS A N 1
ATOM 799 C CA . LYS A 1 99 ? 22.953 -3.638 3.836 1.00 69.25 99 LYS A CA 1
ATOM 800 C C . LYS A 1 99 ? 24.246 -4.438 3.972 1.00 69.25 99 LYS A C 1
ATOM 802 O O . LYS A 1 99 ? 25.312 -3.922 3.651 1.00 69.25 99 LYS A O 1
ATOM 807 N N . GLU A 1 100 ? 24.144 -5.683 4.427 1.00 67.88 100 GLU A N 1
ATOM 808 C CA . GLU A 1 100 ? 25.289 -6.591 4.528 1.00 67.88 100 GLU A CA 1
ATOM 809 C C . GLU A 1 100 ? 25.855 -6.939 3.148 1.00 67.88 100 GLU A C 1
ATOM 811 O O .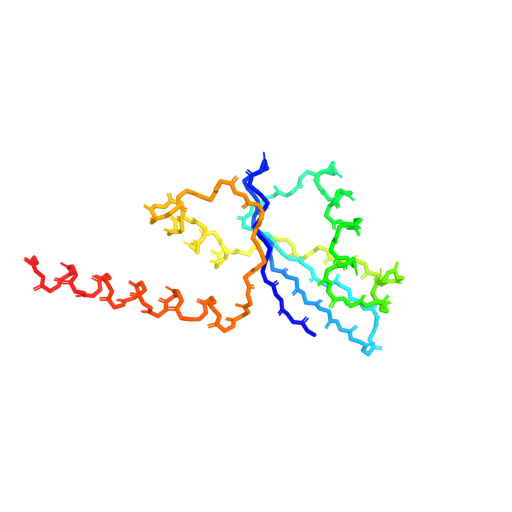 GLU A 1 100 ? 27.065 -6.847 2.957 1.00 67.88 100 GLU A O 1
ATOM 816 N N . LEU A 1 101 ? 25.001 -7.249 2.167 1.00 65.50 101 LEU A N 1
ATOM 817 C CA . LEU A 1 101 ? 25.427 -7.532 0.790 1.00 65.50 101 LEU A CA 1
ATOM 818 C C . LEU A 1 101 ? 26.132 -6.336 0.133 1.00 65.50 101 LEU A C 1
ATOM 820 O O . LEU A 1 101 ? 27.185 -6.508 -0.476 1.00 65.50 101 LEU A O 1
ATOM 824 N N . VAL A 1 102 ? 25.593 -5.122 0.286 1.00 65.25 102 VAL A N 1
ATOM 825 C CA . VAL A 1 102 ? 26.225 -3.894 -0.231 1.00 65.25 102 VAL A CA 1
ATOM 826 C C . VAL A 1 102 ? 27.580 -3.657 0.439 1.00 65.25 102 VAL A C 1
ATOM 828 O O . VAL A 1 102 ? 28.569 -3.431 -0.249 1.00 65.25 102 VAL A O 1
ATOM 831 N N . SER A 1 103 ? 27.661 -3.806 1.765 1.00 66.94 103 SER A N 1
ATOM 832 C CA . SER A 1 103 ? 28.929 -3.661 2.490 1.00 66.94 103 SER A CA 1
ATOM 833 C C . SER A 1 103 ? 29.974 -4.702 2.075 1.00 66.94 103 SER A C 1
ATOM 835 O O . SER A 1 103 ? 31.162 -4.396 2.081 1.00 66.94 103 SER A O 1
ATOM 837 N N . GLN A 1 104 ? 29.565 -5.927 1.735 1.00 64.50 104 GLN A N 1
ATOM 838 C CA . GLN A 1 104 ? 30.478 -6.972 1.264 1.00 64.50 104 GLN A CA 1
ATOM 839 C C . GLN A 1 104 ? 31.011 -6.688 -0.144 1.00 64.50 104 GLN A C 1
ATOM 841 O O . GLN A 1 104 ? 32.172 -6.987 -0.415 1.00 64.50 104 GLN A O 1
ATOM 846 N N . LEU A 1 105 ? 30.195 -6.092 -1.017 1.00 58.47 105 LEU A N 1
ATOM 847 C CA . LEU A 1 105 ? 30.606 -5.667 -2.358 1.00 58.47 105 LEU A CA 1
ATOM 848 C C . LEU A 1 105 ? 31.575 -4.475 -2.311 1.00 58.47 105 LEU A C 1
ATOM 850 O O . LEU A 1 105 ? 32.542 -4.450 -3.068 1.00 58.47 105 LEU A O 1
ATOM 854 N N . ASP A 1 106 ? 31.369 -3.533 -1.387 1.00 57.00 106 ASP A N 1
ATOM 855 C CA . ASP A 1 106 ? 32.270 -2.390 -1.189 1.00 57.00 106 ASP A CA 1
ATOM 856 C C . ASP A 1 106 ? 33.638 -2.803 -0.618 1.00 57.00 106 ASP A C 1
ATOM 858 O O . ASP A 1 106 ? 34.639 -2.149 -0.887 1.00 57.00 106 ASP A O 1
ATOM 862 N N . CYS A 1 107 ? 33.716 -3.903 0.138 1.00 55.19 107 CYS A N 1
ATOM 863 C CA . CYS A 1 107 ? 34.983 -4.432 0.657 1.00 55.19 107 CYS A CA 1
ATOM 864 C C . CYS A 1 107 ? 35.801 -5.243 -0.368 1.00 55.19 107 CYS A C 1
ATOM 866 O O . CYS A 1 107 ? 36.896 -5.698 -0.031 1.00 55.19 107 CYS A O 1
ATOM 868 N N . GLN A 1 108 ? 35.283 -5.470 -1.580 1.00 50.41 108 GLN A N 1
ATOM 869 C CA . GLN A 1 108 ? 35.962 -6.221 -2.647 1.00 50.41 108 GLN A CA 1
ATOM 870 C C . GLN A 1 108 ? 36.525 -5.335 -3.777 1.00 50.41 108 GLN A C 1
ATOM 872 O O . GLN A 1 108 ? 37.187 -5.871 -4.668 1.00 50.41 108 GLN A O 1
ATOM 877 N N . ASN A 1 109 ? 36.299 -4.016 -3.727 1.00 46.38 109 ASN A N 1
ATOM 878 C CA . ASN A 1 109 ? 36.882 -3.006 -4.625 1.00 46.38 109 ASN A CA 1
ATOM 879 C C . ASN A 1 109 ? 37.932 -2.152 -3.904 1.00 46.38 109 ASN A C 1
ATOM 881 O O . ASN A 1 109 ? 38.827 -1.631 -4.606 1.00 46.38 109 ASN A O 1
#

Foldseek 3Di:
DWWWKAAQVVRKIKIWDADPVQLAIEMAIQADDDPVRVVVCQCPVCVPPDVSNVPHHYDYPYHDNVNVVLSVVCCVVPNDPHMDMGGPVNSVVSVVVVVVVVVVVVVVD

pLDDT: mean 76.64, std 12.82, range [46.38, 94.56]